Protein AF-A0A660QU79-F1 (afdb_monomer)

Structure (mmCIF, N/CA/C/O backbone):
data_AF-A0A660QU79-F1
#
_entry.id   AF-A0A660QU79-F1
#
loop_
_atom_site.group_PDB
_atom_site.id
_atom_site.type_symbol
_atom_site.label_atom_id
_atom_site.label_alt_id
_atom_site.label_comp_id
_atom_site.label_asym_id
_atom_site.label_entity_id
_atom_site.label_seq_id
_atom_site.pdbx_PDB_ins_code
_atom_site.Cartn_x
_atom_site.Cartn_y
_atom_site.Cartn_z
_atom_site.occupancy
_atom_site.B_iso_or_equiv
_atom_site.auth_seq_id
_atom_site.auth_comp_id
_atom_site.auth_asym_id
_atom_site.auth_atom_id
_atom_site.pdbx_PDB_model_num
ATOM 1 N N . SER A 1 1 ? -13.255 -4.127 12.823 1.00 88.94 1 SER A N 1
ATOM 2 C CA . SER A 1 1 ? -12.274 -3.085 13.213 1.00 88.94 1 SER A CA 1
ATOM 3 C C . SER A 1 1 ? -11.461 -2.654 11.995 1.00 88.94 1 SER A C 1
ATOM 5 O O . SER A 1 1 ? -11.116 -3.521 11.198 1.00 88.94 1 SER A O 1
ATOM 7 N N . LYS A 1 2 ? -11.159 -1.356 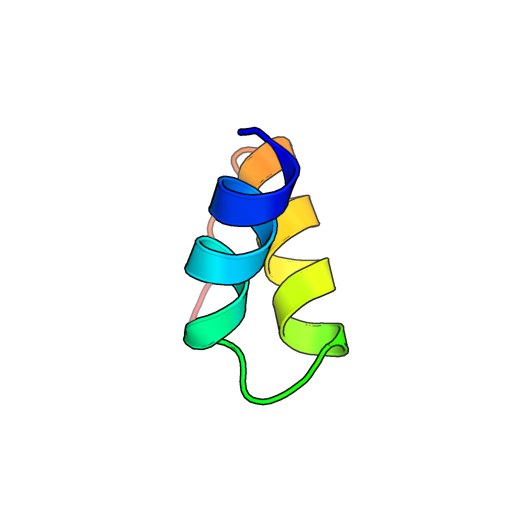11.819 1.00 84.56 2 LYS A N 1
ATOM 8 C CA . LYS A 1 2 ? -10.487 -0.816 10.608 1.00 84.56 2 LYS A CA 1
ATOM 9 C C . LYS A 1 2 ? -9.145 -1.497 10.305 1.00 84.56 2 LYS A C 1
ATOM 11 O O . LYS A 1 2 ? -8.866 -1.824 9.159 1.00 84.56 2 LYS A O 1
ATOM 16 N N . ILE A 1 3 ? -8.370 -1.814 11.343 1.00 86.31 3 ILE A N 1
ATOM 17 C CA . ILE A 1 3 ? -7.089 -2.528 11.209 1.00 86.31 3 ILE A CA 1
ATOM 18 C C . ILE A 1 3 ? -7.284 -3.929 10.606 1.00 8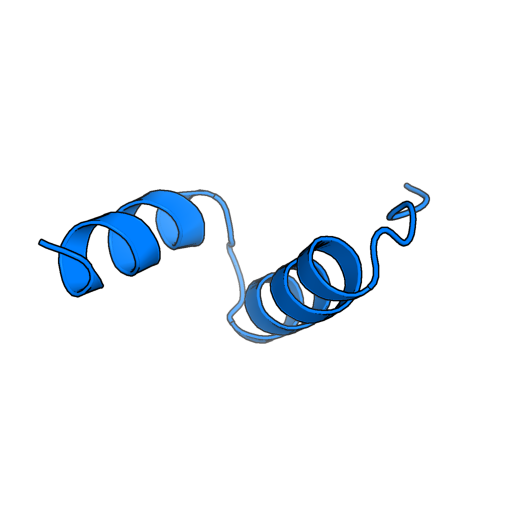6.31 3 ILE A C 1
ATOM 20 O O . ILE A 1 3 ? -6.474 -4.372 9.797 1.00 86.31 3 ILE A O 1
ATOM 24 N N . GLN A 1 4 ? -8.369 -4.627 10.957 1.00 88.62 4 GLN A N 1
ATOM 25 C CA . GLN A 1 4 ? -8.658 -5.953 10.399 1.00 88.62 4 GLN A CA 1
ATOM 26 C C . GLN A 1 4 ? -9.033 -5.877 8.916 1.00 88.62 4 GLN A C 1
ATOM 28 O O . GLN A 1 4 ? -8.630 -6.748 8.153 1.00 88.62 4 GLN A O 1
ATOM 33 N N . ALA A 1 5 ? -9.735 -4.820 8.499 1.00 87.62 5 ALA A N 1
ATOM 34 C CA . ALA A 1 5 ? -10.057 -4.598 7.092 1.00 87.62 5 ALA A CA 1
ATOM 35 C C . ALA A 1 5 ? -8.785 -4.370 6.262 1.00 87.62 5 ALA A C 1
ATOM 37 O O . ALA A 1 5 ? -8.609 -5.009 5.230 1.00 87.62 5 ALA A O 1
ATOM 38 N N . ILE A 1 6 ? -7.856 -3.538 6.743 1.00 84.69 6 ILE A N 1
ATOM 39 C CA . ILE A 1 6 ? -6.555 -3.307 6.087 1.00 84.69 6 ILE A CA 1
ATOM 40 C C . ILE A 1 6 ? -5.788 -4.630 5.954 1.00 84.69 6 ILE A C 1
ATOM 42 O O . ILE A 1 6 ? -5.361 -4.996 4.862 1.00 84.69 6 ILE A O 1
ATOM 46 N N . LYS A 1 7 ? -5.698 -5.403 7.044 1.00 86.44 7 LYS A N 1
ATOM 47 C CA . LYS A 1 7 ? -5.032 -6.714 7.039 1.00 86.44 7 LYS A CA 1
ATOM 48 C C . LY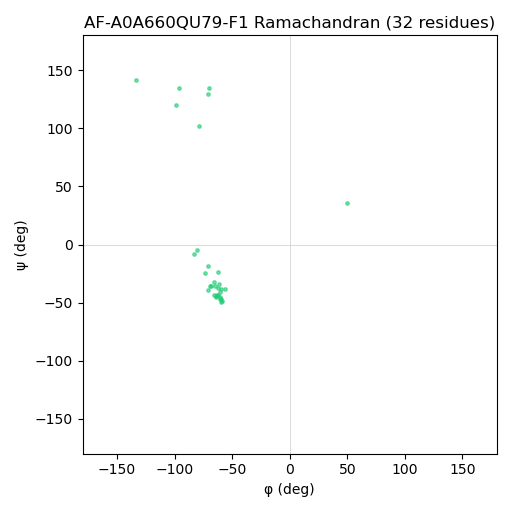S A 1 7 ? -5.680 -7.703 6.074 1.00 86.44 7 LYS A C 1
ATOM 50 O O . LYS A 1 7 ? -4.956 -8.441 5.424 1.00 86.44 7 LYS A O 1
ATOM 55 N N . ALA A 1 8 ? -7.009 -7.738 5.987 1.00 89.00 8 ALA A N 1
ATOM 56 C CA . ALA A 1 8 ? -7.722 -8.621 5.067 1.00 89.00 8 ALA A CA 1
ATOM 57 C C . ALA A 1 8 ? -7.446 -8.257 3.601 1.00 89.00 8 ALA A C 1
ATOM 59 O O . ALA A 1 8 ? -7.143 -9.147 2.812 1.00 89.00 8 ALA A O 1
ATOM 60 N N . ASN A 1 9 ? -7.462 -6.962 3.267 1.00 85.75 9 ASN A N 1
ATOM 61 C CA . ASN A 1 9 ? -7.150 -6.473 1.921 1.00 85.75 9 ASN A CA 1
ATOM 62 C C . ASN A 1 9 ? -5.682 -6.725 1.531 1.00 85.75 9 ASN A C 1
ATOM 64 O O . ASN A 1 9 ? -5.395 -7.002 0.373 1.00 85.75 9 ASN A O 1
ATOM 68 N N . ALA A 1 10 ? -4.752 -6.699 2.490 1.00 86.69 10 ALA A N 1
ATOM 69 C CA . ALA A 1 10 ? -3.335 -6.963 2.239 1.00 86.69 10 ALA A CA 1
ATOM 70 C C . ALA A 1 10 ? -3.013 -8.438 1.906 1.00 86.69 10 ALA A C 1
ATOM 72 O O . ALA A 1 10 ? -1.959 -8.711 1.339 1.00 86.69 10 ALA A O 1
ATOM 73 N N . ARG A 1 11 ? -3.896 -9.401 2.223 1.00 85.25 11 ARG A N 1
ATOM 74 C CA . ARG A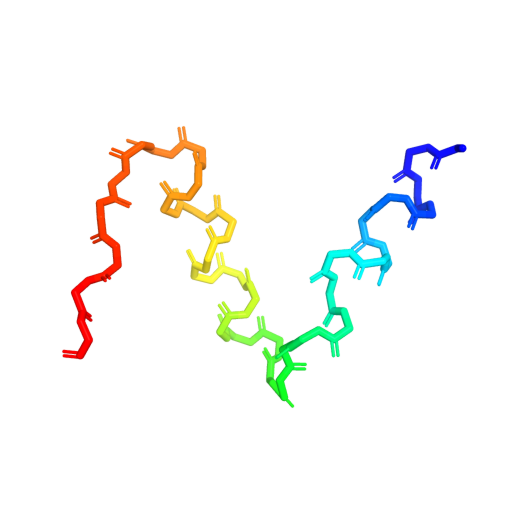 1 11 ? -3.621 -10.850 2.069 1.00 85.25 11 ARG A CA 1
ATOM 75 C C . ARG A 1 11 ? -3.361 -11.299 0.627 1.00 85.25 11 ARG A C 1
ATOM 77 O O . ARG A 1 11 ? -2.725 -12.328 0.437 1.00 85.25 11 ARG A O 1
ATOM 84 N N . GLY A 1 12 ? -3.845 -10.559 -0.371 1.00 83.19 12 GLY A N 1
ATOM 85 C CA . GLY A 1 12 ? -3.619 -10.858 -1.792 1.00 83.19 12 GLY A CA 1
ATOM 86 C C . GLY A 1 12 ? -2.288 -10.336 -2.344 1.00 83.19 12 GLY A C 1
ATOM 87 O O . GLY A 1 12 ? -1.922 -10.658 -3.472 1.00 83.19 12 GLY A O 1
ATOM 88 N N . PHE A 1 13 ? -1.550 -9.541 -1.566 1.00 86.88 13 PHE A N 1
ATOM 89 C CA . PHE A 1 13 ? -0.322 -8.901 -2.017 1.00 86.88 13 PHE A CA 1
ATOM 90 C C . PHE A 1 13 ? 0.897 -9.690 -1.554 1.00 86.88 13 PHE A C 1
ATOM 92 O O . PHE A 1 13 ? 1.142 -9.849 -0.362 1.00 86.88 13 PHE A O 1
ATOM 99 N N . ARG A 1 14 ? 1.693 -10.158 -2.520 1.00 84.31 14 ARG A N 1
ATOM 100 C CA . ARG A 1 14 ? 2.964 -10.854 -2.255 1.00 84.31 14 ARG A CA 1
ATOM 101 C C . ARG A 1 14 ? 4.070 -9.905 -1.784 1.00 84.31 14 ARG A C 1
ATOM 103 O O . ARG A 1 14 ? 4.980 -10.344 -1.098 1.00 84.31 14 ARG A O 1
ATOM 110 N N . ASN A 1 15 ? 3.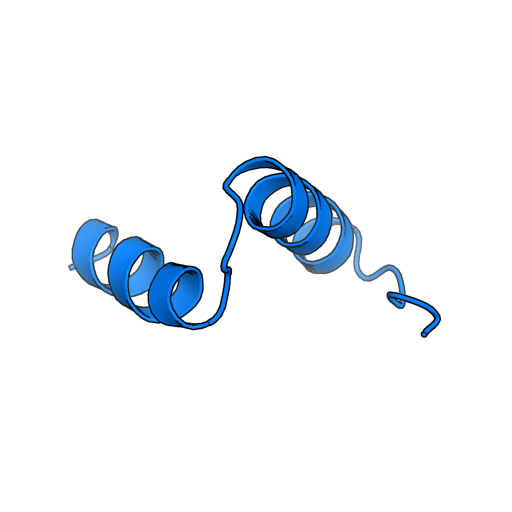969 -8.620 -2.136 1.00 85.62 15 ASN A N 1
ATOM 111 C CA . ASN A 1 15 ? 4.937 -7.578 -1.803 1.00 85.62 15 ASN A CA 1
ATOM 112 C C . ASN A 1 15 ? 4.231 -6.323 -1.283 1.00 85.62 15 ASN A C 1
ATOM 114 O O . ASN A 1 15 ? 3.194 -5.917 -1.817 1.00 85.62 15 ASN A O 1
ATOM 118 N N . PHE A 1 16 ? 4.830 -5.676 -0.280 1.00 85.12 16 PHE A N 1
ATOM 119 C CA . PHE A 1 16 ? 4.318 -4.426 0.291 1.00 85.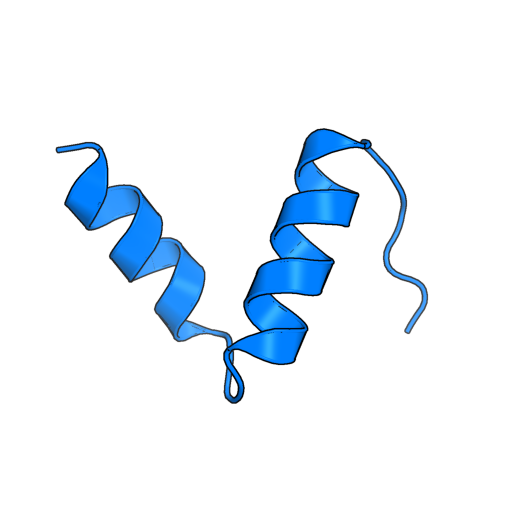12 16 PHE A CA 1
ATOM 120 C C . PHE A 1 16 ? 4.266 -3.291 -0.740 1.00 85.12 16 PHE A C 1
ATOM 122 O O . PHE A 1 16 ? 3.340 -2.485 -0.729 1.00 85.12 16 PHE A O 1
ATOM 129 N N . GLU A 1 17 ? 5.223 -3.263 -1.667 1.00 87.31 17 GLU A N 1
ATOM 130 C CA . GLU A 1 17 ? 5.263 -2.284 -2.752 1.00 87.31 17 GLU A CA 1
ATOM 131 C C . GLU A 1 17 ? 4.011 -2.361 -3.638 1.00 87.31 17 GLU A C 1
ATOM 133 O O . GLU A 1 17 ? 3.334 -1.355 -3.835 1.00 87.31 17 GLU A O 1
ATOM 138 N N . ASN A 1 18 ? 3.606 -3.567 -4.048 1.00 85.62 18 ASN A N 1
ATOM 139 C CA . ASN A 1 18 ? 2.386 -3.769 -4.837 1.00 85.62 18 ASN A CA 1
ATOM 140 C C . ASN A 1 18 ? 1.122 -3.397 -4.050 1.00 85.62 18 ASN A C 1
ATOM 142 O O . ASN A 1 18 ? 0.179 -2.851 -4.622 1.00 85.62 18 ASN A O 1
ATOM 146 N N . TYR A 1 19 ? 1.102 -3.652 -2.736 1.00 90.00 19 TYR A N 1
ATOM 147 C CA . TYR A 1 19 ? -0.008 -3.232 -1.877 1.00 90.00 19 TYR A CA 1
ATOM 148 C C . TYR A 1 19 ? -0.121 -1.708 -1.817 1.00 90.00 19 TYR A C 1
ATOM 150 O O . TYR A 1 19 ? -1.210 -1.156 -1.974 1.00 90.00 19 TYR A O 1
ATOM 158 N N . ARG A 1 20 ? 1.014 -1.017 -1.661 1.00 87.50 20 ARG A N 1
ATOM 159 C CA . ARG A 1 20 ? 1.078 0.447 -1.658 1.00 87.50 20 ARG A CA 1
ATOM 160 C C . ARG A 1 20 ? 0.592 1.032 -2.983 1.00 87.50 20 ARG A C 1
ATOM 162 O O . ARG A 1 20 ? -0.201 1.971 -2.960 1.00 87.50 20 ARG A O 1
ATOM 169 N N . ILE A 1 21 ? 1.033 0.473 -4.110 1.00 88.38 21 ILE A N 1
ATOM 170 C CA . ILE A 1 21 ? 0.584 0.889 -5.444 1.00 88.38 21 ILE A CA 1
ATOM 171 C C . ILE A 1 21 ? -0.934 0.693 -5.555 1.00 88.38 21 ILE A C 1
ATOM 173 O O . ILE A 1 21 ? -1.647 1.638 -5.868 1.00 88.38 21 ILE A O 1
ATOM 177 N N . SER A 1 22 ? -1.466 -0.473 -5.187 1.00 86.00 22 SER A N 1
ATOM 178 C CA . SER A 1 22 ? -2.911 -0.719 -5.254 1.00 86.00 22 SER A CA 1
ATOM 179 C C . SER A 1 22 ? -3.738 0.244 -4.393 1.00 86.00 22 SER A C 1
ATOM 181 O O . SER A 1 22 ? -4.782 0.702 -4.849 1.00 86.00 22 SER A O 1
ATOM 183 N N . ILE A 1 23 ? -3.267 0.626 -3.199 1.00 87.56 23 ILE A N 1
ATOM 184 C CA . ILE A 1 23 ? -3.947 1.638 -2.369 1.00 87.56 23 ILE A CA 1
ATOM 185 C C . ILE A 1 23 ? -3.985 2.998 -3.074 1.00 87.56 23 ILE A C 1
ATOM 187 O O . ILE A 1 23 ? -5.016 3.668 -3.051 1.00 87.56 23 ILE A O 1
ATOM 191 N N . LEU A 1 24 ? -2.879 3.413 -3.697 1.00 86.69 24 LEU A N 1
ATOM 192 C CA . LEU A 1 24 ? -2.805 4.691 -4.411 1.00 86.69 24 LEU A CA 1
ATOM 193 C C . LEU A 1 24 ? -3.792 4.732 -5.584 1.00 86.69 24 LEU A C 1
ATOM 195 O O . LEU A 1 24 ? -4.516 5.714 -5.736 1.00 86.69 24 LEU A O 1
ATOM 199 N N . PHE A 1 25 ? -3.880 3.648 -6.354 1.00 86.44 25 PHE A N 1
ATOM 200 C CA . PHE A 1 25 ? -4.810 3.530 -7.480 1.00 86.44 25 PHE A CA 1
ATOM 201 C C . PHE A 1 25 ? -6.269 3.408 -7.017 1.00 86.44 25 PHE A C 1
ATOM 203 O O . PHE A 1 25 ? -7.145 4.064 -7.577 1.00 86.44 25 PHE A O 1
ATOM 210 N N . PHE A 1 26 ? -6.533 2.666 -5.936 1.00 85.25 26 PHE A N 1
ATOM 211 C CA . PHE A 1 26 ? -7.860 2.564 -5.319 1.00 85.25 26 PHE A CA 1
ATOM 212 C C . PHE A 1 26 ? -8.375 3.928 -4.836 1.00 85.25 26 PHE A C 1
ATOM 214 O O . PHE A 1 26 ? 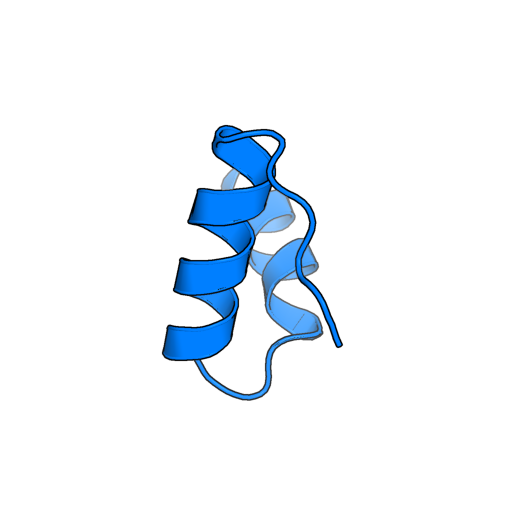-9.509 4.305 -5.130 1.00 85.25 26 PHE A O 1
ATOM 221 N N . CYS A 1 27 ? -7.535 4.698 -4.138 1.00 85.31 27 CYS A N 1
ATOM 222 C CA . CYS A 1 27 ? -7.8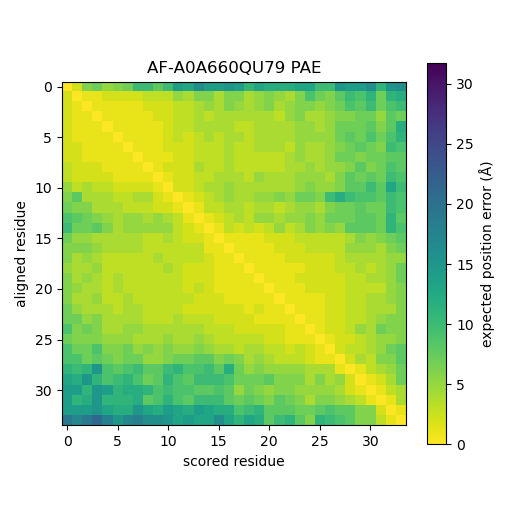77 6.048 -3.684 1.00 85.31 27 CYS A CA 1
ATOM 223 C C . CYS A 1 27 ? -8.003 7.040 -4.850 1.00 85.31 27 CYS A C 1
ATOM 225 O O . CYS A 1 27 ? -8.858 7.922 -4.812 1.00 85.31 27 CYS A O 1
ATOM 227 N N . GLY A 1 28 ? -7.167 6.893 -5.882 1.00 85.50 28 GLY A N 1
ATOM 228 C CA . GLY A 1 28 ? -7.172 7.734 -7.078 1.00 85.50 28 GLY A CA 1
ATOM 229 C C . GLY A 1 28 ? -8.236 7.372 -8.118 1.00 85.50 28 GLY A C 1
ATOM 230 O O . GLY A 1 28 ? -8.343 8.084 -9.112 1.00 85.50 28 GLY A O 1
ATOM 231 N N . LYS A 1 29 ? -9.008 6.289 -7.912 1.00 79.00 29 LYS A N 1
ATOM 232 C CA . LYS A 1 29 ? -9.924 5.692 -8.909 1.00 79.00 29 LYS A CA 1
ATOM 233 C C . LYS A 1 29 ? -9.252 5.466 -10.269 1.00 79.00 29 LYS A C 1
ATOM 235 O O . LYS A 1 29 ? -9.871 5.641 -11.315 1.00 79.00 29 LYS A O 1
ATOM 240 N N . LEU A 1 30 ? -7.973 5.115 -10.233 1.00 83.56 30 LEU A N 1
ATOM 241 C CA . LEU A 1 30 ? -7.164 4.888 -11.418 1.00 83.56 30 LEU A CA 1
ATOM 242 C C . LEU A 1 30 ? -7.150 3.383 -11.710 1.00 83.56 30 LEU A C 1
ATOM 244 O O . LEU A 1 30 ? -6.986 2.580 -10.789 1.00 83.56 30 LEU A O 1
ATOM 248 N N . GLU A 1 31 ? -7.345 2.990 -12.969 1.00 77.44 31 GLU A N 1
ATOM 249 C CA . GLU A 1 31 ? -7.279 1.579 -13.356 1.00 77.44 31 GLU A CA 1
ATOM 250 C C . GLU A 1 31 ? -5.837 1.075 -13.296 1.00 77.44 31 GLU A C 1
ATOM 252 O O . GLU A 1 31 ? -4.914 1.688 -13.834 1.00 77.44 31 GLU A O 1
ATOM 257 N N . LEU A 1 32 ? -5.646 -0.059 -12.621 1.00 77.75 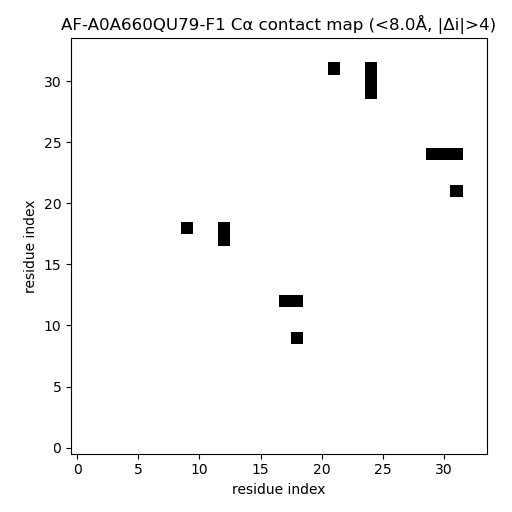32 LEU A N 1
ATOM 258 C CA . LEU A 1 32 ? -4.394 -0.798 -12.672 1.00 77.75 32 LEU A CA 1
ATOM 259 C C . LEU A 1 32 ? -4.399 -1.584 -13.991 1.00 77.75 32 LEU A C 1
ATOM 261 O O . LEU A 1 32 ? -5.099 -2.590 -14.102 1.00 77.75 32 LEU A O 1
ATOM 265 N N . SER A 1 33 ? -3.685 -1.104 -15.007 1.00 71.94 33 SER A N 1
ATOM 266 C CA . SER A 1 33 ? -3.522 -1.843 -16.263 1.00 71.94 33 SER A CA 1
ATOM 267 C C . SER A 1 33 ? -2.631 -3.080 -16.039 1.00 71.94 33 SER A C 1
ATOM 269 O O . SER A 1 33 ? -1.614 -2.940 -15.352 1.00 71.94 33 SER A O 1
ATOM 271 N N . PRO A 1 34 ? -3.012 -4.260 -16.568 1.00 63.72 34 PRO A N 1
ATOM 272 C CA . PRO A 1 34 ? -2.333 -5.539 -16.340 1.00 63.72 34 PRO A CA 1
ATOM 273 C C . PRO A 1 34 ? -0.934 -5.634 -16.958 1.00 63.72 34 PRO A C 1
ATOM 275 O O . PRO A 1 34 ? -0.677 -4.947 -17.973 1.00 63.72 34 PRO A O 1
#

Sequence (34 aa):
SKIQAIKANARGFRNFENYRISILFFCGKLELSP

Foldseek 3Di:
DVVVVLVVQCPVDPDPVVVVVVVVCVVVVHDDDD

Secondary structure (DSSP, 8-state):
-HHHHHHHHHTT-SSHHHHHHHHHHHHHT-----

Radius of gyration: 10.2 Å; Cα contacts (8 Å, |Δi|>4): 7; chains: 1; bounding box: 18×19×30 Å

Solvent-accessible surface area (backbone atoms only — not comparable to full-atom values): 2212 Å² total; per-residue (Å²): 109,75,69,57,54,54,55,60,67,47,71,82,46,94,44,70,67,60,44,53,52,49,51,54,29,64,76,65,74,45,84,83,78,131

pLDDT: mean 84.53, std 5.12, range [63.72, 90.0]

Mean predicted aligned error: 4.9 Å